Protein AF-A0A397FVC8-F1 (afdb_monomer_lite)

Sequence (59 aa):
MAVPFRRTSSKKKKLRHTVSNLNFQKRATSTLIKCNNCQQVKKPHWICSTCLTYRSVKL

Foldseek 3Di:
DDDDPDDDDPVRVVVVVVVVVVVVVVVVPQPWDQDPPPRDTDGPPDQDPPQRDDPNDHD

Structure (mmCIF, N/CA/C/O backbone):
data_AF-A0A397FVC8-F1
#
_entry.id   AF-A0A397FVC8-F1
#
loop_
_atom_site.group_PDB
_atom_site.id
_atom_site.type_symbol
_atom_site.label_atom_id
_atom_site.label_alt_id
_atom_site.label_comp_id
_atom_site.label_asym_id
_atom_site.label_entity_id
_atom_site.label_seq_id
_atom_site.pdbx_PDB_ins_code
_atom_site.Cartn_x
_atom_site.Cartn_y
_atom_site.Cartn_z
_atom_site.occupancy
_atom_site.B_iso_or_equiv
_atom_site.auth_seq_id
_atom_site.auth_comp_id
_atom_site.auth_asym_id
_atom_site.auth_atom_id
_atom_site.pdbx_PDB_model_num
ATOM 1 N N . MET A 1 1 ? 2.156 -17.760 -28.824 1.00 87.19 1 MET A N 1
ATOM 2 C CA . MET A 1 1 ? 2.390 -17.390 -27.406 1.00 87.19 1 MET A CA 1
ATOM 3 C C . MET A 1 1 ? 3.482 -16.334 -27.361 1.00 87.19 1 MET A C 1
ATOM 5 O O . MET A 1 1 ? 4.492 -16.521 -28.026 1.00 87.19 1 MET A O 1
ATOM 9 N N . ALA A 1 2 ? 3.295 -15.225 -26.643 1.00 92.44 2 ALA A N 1
ATOM 10 C CA . ALA A 1 2 ? 4.351 -14.221 -26.510 1.00 92.44 2 ALA A CA 1
ATOM 11 C C . ALA A 1 2 ? 5.423 -14.727 -25.531 1.00 92.44 2 ALA A C 1
ATOM 13 O O . ALA A 1 2 ? 5.123 -14.998 -24.371 1.00 92.44 2 ALA A O 1
ATOM 14 N N . VAL A 1 3 ? 6.664 -14.859 -26.000 1.00 92.81 3 VAL A N 1
ATOM 15 C CA . VAL A 1 3 ? 7.816 -15.298 -25.197 1.00 92.81 3 VAL A CA 1
ATOM 16 C C . VAL A 1 3 ? 8.886 -14.206 -25.261 1.00 92.81 3 VAL A C 1
ATOM 18 O O . VAL A 1 3 ? 9.084 -13.612 -26.324 1.00 92.81 3 VAL A O 1
ATOM 21 N N . PRO A 1 4 ? 9.573 -13.880 -24.151 1.00 94.19 4 PRO A N 1
ATOM 22 C CA . PRO A 1 4 ? 10.645 -12.896 -24.182 1.00 94.19 4 PRO A CA 1
ATOM 23 C C . PRO A 1 4 ? 11.772 -13.342 -25.117 1.00 94.19 4 PRO A C 1
ATOM 25 O O . PRO A 1 4 ? 12.373 -14.392 -24.920 1.00 94.19 4 PRO A O 1
ATOM 28 N N . PHE A 1 5 ? 12.110 -12.491 -26.086 1.00 94.75 5 PHE A N 1
ATOM 29 C CA . PHE A 1 5 ? 13.186 -12.754 -27.045 1.00 94.75 5 PHE A CA 1
ATOM 30 C C . PHE A 1 5 ? 14.566 -12.887 -26.376 1.00 94.75 5 PHE A C 1
ATOM 32 O O . PHE A 1 5 ? 15.425 -13.617 -26.859 1.00 94.75 5 PHE A O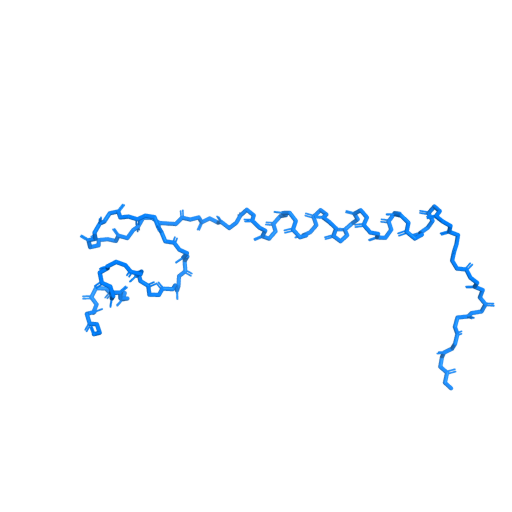 1
ATOM 39 N N . ARG A 1 6 ? 14.806 -12.176 -25.261 1.00 94.44 6 ARG A N 1
ATOM 40 C CA . ARG A 1 6 ? 16.073 -12.220 -24.510 1.00 94.44 6 ARG A CA 1
ATOM 41 C C . ARG A 1 6 ? 15.861 -12.035 -23.014 1.00 94.44 6 ARG A C 1
ATOM 43 O O . ARG A 1 6 ? 14.921 -11.366 -22.576 1.00 94.44 6 ARG A O 1
ATOM 50 N N . ARG A 1 7 ? 16.815 -12.542 -22.228 1.00 93.50 7 ARG A N 1
ATOM 51 C CA . ARG A 1 7 ? 16.912 -12.249 -20.794 1.00 93.50 7 ARG A CA 1
ATOM 52 C C . ARG A 1 7 ? 17.082 -10.745 -20.580 1.00 93.50 7 ARG A C 1
ATOM 54 O O . ARG A 1 7 ? 17.932 -10.095 -21.183 1.00 93.50 7 ARG A O 1
ATOM 61 N N . THR A 1 8 ? 16.297 -10.186 -19.668 1.00 94.00 8 THR A N 1
ATOM 62 C CA . THR A 1 8 ? 16.446 -8.788 -19.256 1.00 94.00 8 T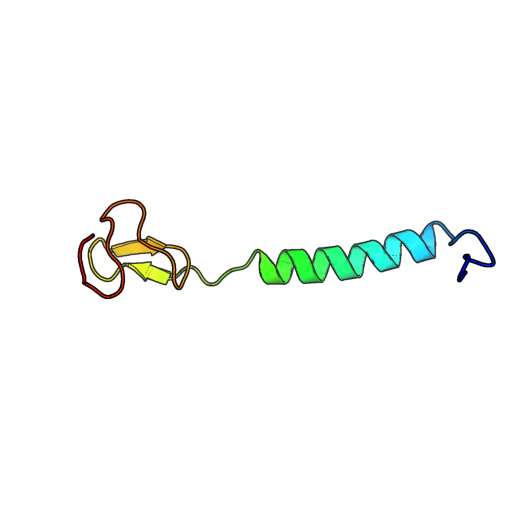HR A CA 1
ATOM 63 C C . THR A 1 8 ? 17.723 -8.615 -18.437 1.00 94.00 8 THR A C 1
ATOM 65 O O . THR A 1 8 ? 17.951 -9.384 -17.500 1.00 94.00 8 THR A O 1
ATOM 68 N N . SER A 1 9 ? 18.525 -7.590 -18.738 1.00 96.25 9 SER A N 1
ATOM 69 C CA . SER A 1 9 ? 19.736 -7.287 -17.967 1.00 96.25 9 SER A CA 1
ATOM 70 C C . SER A 1 9 ? 19.423 -7.004 -16.494 1.00 96.25 9 SER A C 1
ATOM 72 O O . SER A 1 9 ? 18.331 -6.539 -16.149 1.00 96.25 9 SER A O 1
ATOM 74 N N . SER A 1 10 ? 20.400 -7.246 -15.616 1.00 94.88 10 SER A N 1
ATOM 75 C CA . SER A 1 10 ? 20.297 -6.950 -14.179 1.00 94.88 10 SER A CA 1
ATOM 76 C C . SER A 1 10 ? 19.919 -5.486 -13.928 1.00 94.88 10 SER A C 1
ATOM 78 O O . SER A 1 10 ? 19.013 -5.213 -13.140 1.00 94.88 10 SER A O 1
ATOM 80 N N . LYS A 1 11 ? 20.518 -4.551 -14.681 1.00 94.00 11 LYS A N 1
ATOM 81 C CA . LYS A 1 11 ? 20.189 -3.117 -14.651 1.00 94.00 11 LYS A CA 1
ATOM 82 C C . LYS A 1 11 ? 18.723 -2.854 -15.007 1.00 94.00 11 LYS A C 1
ATOM 84 O O . LYS A 1 11 ? 18.021 -2.185 -14.251 1.00 94.00 11 LYS A O 1
ATOM 89 N N . LYS A 1 12 ? 18.229 -3.416 -16.120 1.00 92.38 12 LYS A N 1
ATOM 90 C CA . LYS A 1 12 ? 16.839 -3.221 -16.574 1.00 92.38 12 LYS A CA 1
ATOM 91 C C . LYS A 1 12 ? 15.827 -3.854 -15.613 1.00 92.38 12 LYS A C 1
ATOM 93 O O . LYS A 1 12 ? 14.752 -3.295 -15.410 1.00 92.38 12 LYS A O 1
ATOM 98 N N . LYS A 1 13 ? 16.176 -4.982 -14.984 1.00 91.31 13 LYS A N 1
ATOM 99 C CA . LYS A 1 13 ? 15.383 -5.594 -13.906 1.00 91.31 13 LYS A CA 1
ATOM 100 C C . LYS A 1 13 ? 15.324 -4.676 -12.677 1.00 91.31 13 LYS A C 1
ATOM 102 O O . LYS A 1 13 ? 14.231 -4.385 -12.202 1.00 91.31 13 LYS A O 1
ATOM 107 N N . LYS A 1 14 ? 16.467 -4.165 -12.201 1.00 90.19 14 LYS A N 1
ATOM 108 C CA . LYS A 1 14 ? 16.544 -3.293 -11.013 1.00 90.19 14 LYS A CA 1
ATOM 109 C C . LYS A 1 14 ? 15.758 -1.991 -11.200 1.00 90.19 14 LYS A C 1
ATOM 111 O O . LYS A 1 14 ? 14.968 -1.650 -10.330 1.00 90.19 14 LYS A O 1
ATOM 116 N N . LEU A 1 15 ? 15.883 -1.338 -12.359 1.00 89.62 15 LEU A N 1
ATOM 117 C CA . LEU A 1 15 ? 15.115 -0.128 -12.697 1.00 89.62 15 LEU A CA 1
ATOM 118 C C . LEU A 1 15 ? 13.595 -0.366 -12.746 1.00 89.62 15 LEU A C 1
ATOM 120 O O . LEU A 1 15 ? 12.809 0.502 -12.386 1.00 89.62 15 LEU A O 1
ATOM 124 N N . ARG A 1 16 ? 13.150 -1.558 -13.158 1.00 87.12 16 ARG A N 1
ATOM 125 C CA . ARG A 1 16 ? 11.722 -1.914 -13.110 1.00 87.12 16 ARG A CA 1
ATOM 126 C C . ARG A 1 16 ? 11.229 -2.084 -11.668 1.00 87.12 16 ARG A C 1
ATOM 128 O O . ARG A 1 16 ? 10.113 -1.681 -11.337 1.00 87.12 16 ARG A O 1
ATOM 135 N N . HIS A 1 17 ? 12.066 -2.659 -10.805 1.00 84.12 17 HIS A N 1
ATOM 136 C CA . HIS A 1 17 ? 11.753 -2.805 -9.384 1.00 84.12 17 HIS A CA 1
ATOM 137 C C . HIS A 1 17 ? 11.744 -1.461 -8.640 1.00 84.12 17 HIS A C 1
ATOM 139 O O . HIS A 1 17 ? 10.904 -1.262 -7.774 1.00 84.12 17 HIS A O 1
ATOM 145 N N . THR A 1 18 ? 12.598 -0.494 -8.994 1.00 81.12 18 THR A N 1
ATOM 146 C CA . THR A 1 18 ? 12.587 0.824 -8.328 1.00 81.12 18 THR A CA 1
ATOM 147 C C . THR A 1 18 ? 11.292 1.592 -8.576 1.00 81.12 18 THR A C 1
ATOM 149 O O . THR A 1 18 ? 10.740 2.154 -7.636 1.00 81.12 18 THR A O 1
ATOM 152 N N . VAL A 1 19 ? 10.758 1.569 -9.802 1.00 70.69 19 VAL A N 1
ATOM 153 C CA . VAL A 1 19 ? 9.469 2.213 -10.120 1.00 70.69 19 VAL A CA 1
ATOM 154 C C . VAL A 1 19 ? 8.314 1.566 -9.349 1.00 70.69 19 VAL A C 1
ATOM 156 O O . VAL A 1 19 ? 7.452 2.264 -8.817 1.00 70.69 19 VAL A O 1
ATOM 159 N N . SER A 1 20 ? 8.307 0.235 -9.238 1.00 67.62 20 SER A N 1
ATOM 160 C CA . SER A 1 20 ? 7.283 -0.477 -8.458 1.00 67.62 20 SER A CA 1
ATOM 161 C C . SER A 1 20 ? 7.409 -0.213 -6.957 1.00 67.62 20 SER A C 1
ATOM 163 O O . SER A 1 20 ? 6.391 0.020 -6.310 1.00 67.62 20 SER A O 1
ATOM 165 N N . ASN A 1 21 ? 8.629 -0.136 -6.423 1.00 60.88 21 ASN A N 1
ATOM 166 C CA . ASN A 1 21 ? 8.873 0.218 -5.025 1.00 60.88 21 ASN A CA 1
ATOM 167 C C . ASN A 1 21 ? 8.437 1.655 -4.705 1.00 60.88 21 ASN A C 1
ATOM 169 O O . ASN A 1 21 ? 7.827 1.877 -3.665 1.00 60.88 21 ASN A O 1
ATOM 173 N N . LEU A 1 22 ? 8.672 2.619 -5.603 1.00 61.31 22 LEU A N 1
ATOM 174 C CA . LEU A 1 22 ? 8.241 4.007 -5.402 1.00 61.31 22 LEU A CA 1
ATOM 175 C C . LEU A 1 22 ? 6.709 4.127 -5.389 1.00 61.31 22 LEU A C 1
ATOM 177 O O . LEU A 1 22 ? 6.138 4.812 -4.545 1.00 61.31 22 LEU A O 1
ATOM 181 N N . ASN A 1 23 ? 6.026 3.433 -6.304 1.00 60.56 23 ASN A N 1
ATOM 182 C CA . ASN A 1 23 ? 4.561 3.396 -6.343 1.00 60.56 23 ASN A CA 1
ATOM 183 C C . ASN A 1 23 ? 3.968 2.659 -5.133 1.00 60.56 23 ASN A C 1
ATOM 185 O O . ASN A 1 23 ? 2.915 3.050 -4.631 1.00 60.56 23 ASN A O 1
ATOM 189 N N . PHE A 1 24 ? 4.647 1.621 -4.642 1.00 59.88 24 PHE A N 1
ATOM 190 C CA . PHE A 1 24 ? 4.274 0.921 -3.416 1.00 59.88 24 PHE A CA 1
ATOM 191 C C . PHE A 1 24 ? 4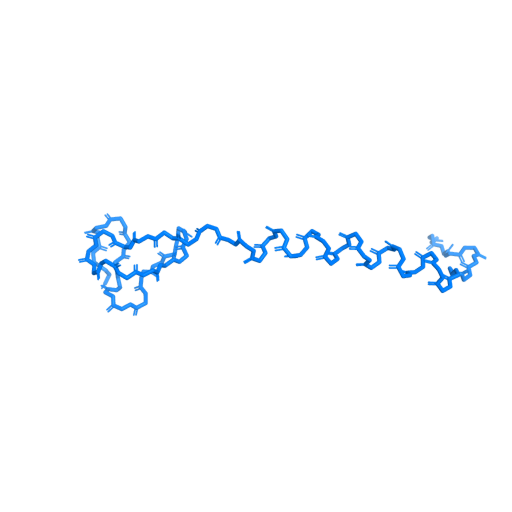.443 1.817 -2.182 1.00 59.88 24 PHE A C 1
ATOM 193 O O . PHE A 1 24 ? 3.516 1.930 -1.387 1.00 59.88 24 PHE A O 1
ATOM 200 N N . GLN A 1 25 ? 5.568 2.528 -2.065 1.00 59.84 25 GLN A N 1
ATOM 201 C CA . GLN A 1 25 ? 5.813 3.495 -0.990 1.00 59.84 25 GLN A CA 1
ATOM 202 C C . GLN A 1 25 ? 4.773 4.625 -0.994 1.00 59.84 25 GLN A C 1
ATOM 204 O O . GLN A 1 25 ? 4.202 4.924 0.050 1.00 59.84 25 GLN A O 1
ATOM 209 N N . LYS A 1 26 ? 4.440 5.174 -2.171 1.00 59.22 26 LYS A N 1
ATOM 210 C CA . LYS A 1 26 ? 3.381 6.189 -2.328 1.00 59.22 26 LYS A CA 1
ATOM 211 C C . LYS A 1 26 ? 1.983 5.680 -1.947 1.00 59.22 26 LYS A C 1
ATOM 213 O O . LYS A 1 26 ? 1.159 6.463 -1.491 1.00 59.22 26 LYS A O 1
ATOM 218 N N . ARG A 1 27 ? 1.696 4.383 -2.126 1.00 57.53 27 ARG A N 1
ATOM 219 C CA . ARG A 1 27 ? 0.448 3.752 -1.647 1.00 57.53 27 ARG A CA 1
ATOM 220 C C . ARG A 1 27 ? 0.473 3.460 -0.145 1.00 57.53 27 ARG A C 1
ATOM 222 O O . ARG A 1 27 ? -0.577 3.495 0.487 1.00 57.53 27 ARG A O 1
ATOM 229 N N . ALA A 1 28 ? 1.645 3.161 0.414 1.00 59.94 28 ALA A N 1
ATOM 230 C CA . ALA A 1 28 ? 1.820 2.848 1.830 1.00 59.94 28 ALA A CA 1
ATOM 231 C C . ALA A 1 28 ? 1.709 4.088 2.732 1.00 59.94 28 ALA A C 1
ATOM 233 O O . ALA A 1 28 ? 1.267 3.968 3.873 1.00 59.94 28 ALA A O 1
ATOM 234 N N . THR A 1 29 ? 2.013 5.285 2.220 1.00 59.12 29 THR A N 1
ATOM 235 C CA . THR A 1 29 ? 1.706 6.571 2.870 1.00 59.12 29 THR A CA 1
ATOM 236 C C . THR A 1 29 ? 0.216 6.907 2.760 1.00 59.12 29 THR A C 1
ATOM 238 O O . THR A 1 29 ? -0.169 7.970 2.275 1.00 59.12 29 THR A O 1
ATOM 241 N N . SER A 1 30 ? -0.647 5.975 3.160 1.00 65.62 30 SER A N 1
ATOM 242 C CA . SER A 1 30 ? -2.080 6.221 3.276 1.00 65.62 30 SER A CA 1
ATOM 243 C C . SER A 1 30 ? -2.319 7.373 4.250 1.00 65.62 30 SER A C 1
ATOM 245 O O . SER A 1 30 ? -1.788 7.353 5.362 1.00 65.62 30 SER A O 1
ATOM 247 N N . THR A 1 31 ? -3.147 8.340 3.863 1.00 75.44 31 THR A N 1
ATOM 248 C CA . THR A 1 31 ? -3.648 9.394 4.748 1.00 75.44 31 THR A CA 1
ATOM 249 C C . THR A 1 31 ? -4.488 8.764 5.851 1.00 75.44 31 THR A C 1
ATOM 251 O O . THR A 1 31 ? -5.649 8.408 5.658 1.00 75.44 31 THR A O 1
ATOM 254 N N . LEU A 1 32 ? -3.874 8.574 7.015 1.00 82.06 32 LEU A N 1
ATOM 255 C CA . LEU A 1 32 ? -4.571 8.148 8.216 1.00 82.06 32 LEU A CA 1
ATOM 256 C C . LEU A 1 32 ? -5.467 9.294 8.711 1.00 82.06 32 LEU A C 1
ATOM 258 O O . LEU A 1 32 ? -5.035 10.443 8.772 1.00 82.06 32 LEU A O 1
ATOM 262 N N . ILE A 1 33 ? -6.715 8.984 9.060 1.00 83.62 33 ILE A N 1
ATOM 263 C CA . ILE A 1 33 ? -7.723 9.965 9.491 1.00 83.62 33 ILE A CA 1
ATOM 264 C C . ILE A 1 33 ? -8.085 9.691 10.954 1.00 83.62 33 ILE A C 1
ATOM 266 O O . ILE A 1 33 ? -8.112 8.540 11.387 1.00 83.62 33 ILE A O 1
ATOM 270 N N . LYS A 1 34 ? -8.384 10.735 11.731 1.00 83.88 34 LYS A N 1
ATOM 271 C CA . LYS A 1 34 ? -8.906 10.587 13.098 1.00 83.88 34 LYS A CA 1
ATOM 272 C C . LYS A 1 34 ? -10.363 10.105 13.078 1.00 83.88 34 LYS A C 1
AT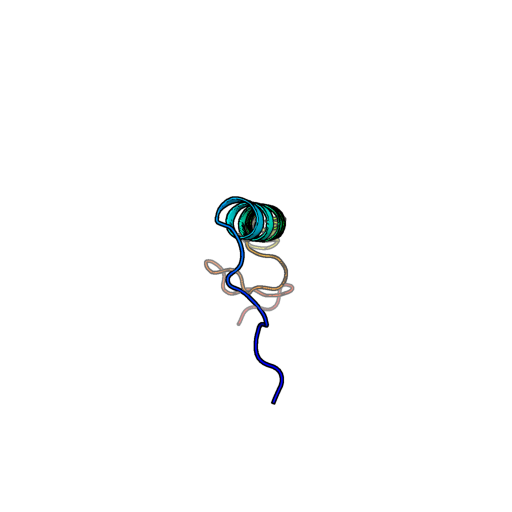OM 274 O O . LYS A 1 34 ? -11.166 10.530 12.254 1.00 83.88 34 LYS A O 1
ATOM 279 N N . CYS A 1 35 ? -10.719 9.197 13.977 1.00 83.31 35 CYS A N 1
ATOM 280 C CA . CYS A 1 35 ? -12.090 8.735 14.156 1.00 83.31 35 CYS A CA 1
ATOM 281 C C . CYS A 1 35 ? -12.921 9.793 14.894 1.00 83.31 35 CYS A C 1
ATOM 283 O O . CYS A 1 35 ? -12.512 10.256 15.952 1.00 83.31 35 CYS A O 1
ATOM 285 N N . ASN A 1 36 ? -14.113 10.123 14.390 1.00 82.06 36 ASN A N 1
ATOM 286 C CA . ASN A 1 36 ? -14.979 11.136 15.006 1.00 82.06 36 ASN A CA 1
ATOM 287 C C . ASN A 1 36 ? -15.508 10.735 16.395 1.00 82.06 36 ASN A C 1
ATOM 289 O O . ASN A 1 36 ? -15.858 11.612 17.170 1.00 82.06 36 ASN A O 1
ATOM 293 N N . ASN A 1 37 ? -15.574 9.434 16.707 1.00 84.94 37 ASN A N 1
ATOM 294 C CA . ASN A 1 37 ? -16.152 8.949 17.963 1.00 84.94 37 ASN A CA 1
ATOM 295 C C . ASN A 1 37 ? -15.103 8.788 19.081 1.00 84.94 37 ASN A C 1
ATOM 297 O O . ASN A 1 37 ? -15.257 9.329 20.165 1.00 84.94 37 ASN A O 1
ATOM 301 N N . CYS A 1 38 ? -14.004 8.072 18.813 1.00 84.44 38 CYS A N 1
ATOM 302 C CA . CYS A 1 38 ? -12.964 7.782 19.815 1.00 84.44 38 CYS A CA 1
ATOM 303 C C . CYS A 1 38 ? -11.655 8.566 19.619 1.00 84.44 38 CYS A C 1
ATOM 305 O O . CYS A 1 38 ? -10.683 8.305 20.321 1.00 84.44 38 CYS A O 1
ATOM 307 N N . GLN A 1 39 ? -11.586 9.468 18.632 1.00 83.06 39 GLN A N 1
ATOM 308 C CA . GLN A 1 39 ? -10.414 10.297 18.288 1.00 83.06 39 GLN A CA 1
ATOM 309 C C . GLN A 1 39 ? -9.138 9.539 17.878 1.00 83.06 39 GLN A C 1
ATOM 311 O O . GLN A 1 39 ? -8.137 10.158 17.515 1.00 83.06 39 GLN A O 1
ATOM 316 N N . GLN A 1 40 ? -9.169 8.207 17.845 1.00 86.12 40 GLN A N 1
ATOM 317 C CA . GLN A 1 40 ? -8.036 7.396 17.417 1.00 86.12 40 GLN A CA 1
ATOM 318 C C . GLN A 1 40 ? -7.830 7.407 15.906 1.00 86.12 40 GLN A C 1
ATOM 320 O O . GLN A 1 40 ? -8.744 7.639 15.114 1.00 86.12 40 GLN A O 1
ATOM 325 N N . VAL A 1 41 ? -6.598 7.116 15.510 1.00 86.56 41 VAL A N 1
ATOM 326 C CA . VAL A 1 41 ? -6.169 7.101 14.117 1.00 86.56 41 VAL A CA 1
ATOM 327 C C . VAL A 1 41 ? -6.678 5.837 13.422 1.00 86.56 41 VAL A C 1
ATOM 329 O O . VAL A 1 41 ? -6.497 4.728 13.919 1.00 86.56 41 VAL A O 1
ATOM 332 N N . LYS A 1 42 ? -7.309 5.994 12.256 1.00 83.81 42 LYS A N 1
ATOM 333 C CA . LYS A 1 42 ? -7.832 4.889 11.448 1.00 83.81 42 LYS A CA 1
ATOM 334 C C . LYS A 1 42 ? -7.522 5.055 9.966 1.00 83.81 42 LYS A C 1
ATOM 336 O O . LYS A 1 42 ? -7.263 6.154 9.473 1.00 83.81 42 LYS A O 1
ATOM 341 N N . LYS A 1 43 ? -7.608 3.941 9.237 1.00 84.69 43 LYS A N 1
ATOM 342 C CA . LYS A 1 43 ? -7.609 3.963 7.773 1.00 84.69 43 LYS A CA 1
ATOM 343 C C . LYS A 1 43 ? -8.916 4.592 7.263 1.00 84.69 43 LYS A C 1
ATOM 345 O O . LYS A 1 43 ? -9.980 4.339 7.842 1.00 84.69 43 LYS A O 1
ATOM 350 N N . PRO A 1 44 ? -8.867 5.404 6.196 1.00 83.31 44 PRO A N 1
ATOM 351 C CA . PRO A 1 44 ? -10.067 5.956 5.581 1.00 83.31 44 PRO A CA 1
ATOM 352 C C . PRO A 1 44 ? -10.974 4.826 5.088 1.00 83.31 44 PRO A C 1
ATOM 354 O O . PRO A 1 44 ? -10.495 3.792 4.631 1.00 83.31 44 PRO A O 1
ATOM 357 N N . HIS A 1 45 ? -12.287 5.030 5.187 1.00 84.12 45 HIS A N 1
ATOM 358 C CA . HIS A 1 45 ? -13.328 4.078 4.770 1.00 84.12 45 HIS 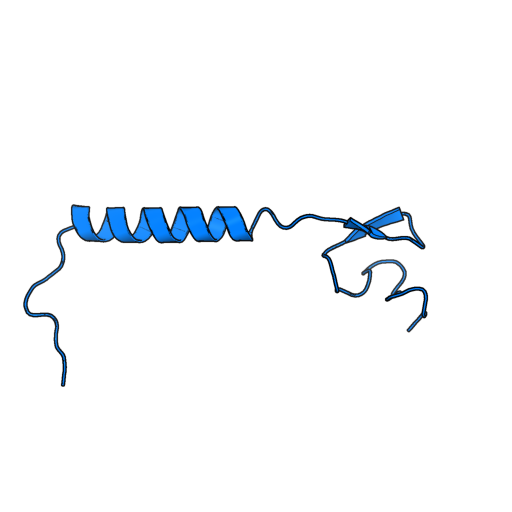A CA 1
ATOM 359 C C . HIS A 1 45 ? -13.341 2.715 5.484 1.00 84.12 45 HIS A C 1
ATOM 361 O O . HIS A 1 45 ? -14.104 1.842 5.085 1.00 84.12 45 HIS A O 1
ATOM 367 N N . TRP A 1 46 ? -12.551 2.531 6.543 1.00 84.19 46 TRP A N 1
ATOM 368 C CA . TRP A 1 46 ? -12.566 1.317 7.358 1.00 84.19 46 TRP A CA 1
ATOM 369 C C . TRP A 1 46 ? -13.341 1.552 8.659 1.00 84.19 46 TRP A C 1
ATOM 371 O O . TRP A 1 46 ? -13.441 2.684 9.158 1.00 84.19 46 TRP A O 1
ATOM 381 N N . ILE A 1 47 ? -13.891 0.471 9.211 1.00 87.19 47 ILE A N 1
ATOM 382 C CA . ILE A 1 47 ? -14.473 0.463 10.556 1.00 87.19 47 ILE A CA 1
ATOM 383 C C . ILE A 1 47 ? -13.348 0.736 11.561 1.00 87.19 47 ILE A C 1
ATOM 385 O O . ILE A 1 47 ? -12.227 0.246 11.409 1.00 87.19 47 ILE A O 1
ATOM 389 N N . CYS A 1 48 ? -13.620 1.562 12.572 1.00 87.12 48 CYS A N 1
ATOM 390 C CA . CYS A 1 48 ? -12.642 1.810 13.626 1.00 87.12 48 CYS A CA 1
ATOM 391 C C . CYS A 1 48 ? -12.467 0.551 14.488 1.00 87.12 48 CYS A C 1
ATOM 393 O O . CYS A 1 48 ? -13.449 0.046 15.022 1.00 87.12 48 CYS A O 1
ATOM 395 N N . SER A 1 49 ? -11.233 0.073 14.664 1.00 83.88 49 SER A N 1
ATOM 396 C CA . SER A 1 49 ? -10.943 -1.156 15.417 1.00 83.88 49 SER A CA 1
ATOM 397 C C . SER A 1 49 ? -11.283 -1.074 16.905 1.00 83.88 49 SER A C 1
ATOM 399 O O . SER A 1 49 ? -11.463 -2.106 17.535 1.00 83.88 49 SER A O 1
ATOM 401 N N . THR A 1 50 ? -11.368 0.128 17.477 1.00 85.62 50 THR A N 1
ATOM 402 C CA . THR A 1 50 ? -11.575 0.304 18.922 1.00 85.62 50 THR A CA 1
ATOM 403 C C . THR A 1 50 ? -13.001 0.621 19.317 1.00 85.62 50 THR A C 1
ATOM 405 O O . THR A 1 50 ? -13.461 0.135 20.341 1.00 85.62 50 THR A O 1
ATOM 408 N N . CYS A 1 51 ? -13.720 1.416 18.523 1.00 83.62 51 CYS A N 1
ATOM 409 C CA . CYS A 1 51 ? -15.118 1.747 18.810 1.00 83.62 51 CYS A CA 1
ATOM 410 C C . CYS A 1 51 ? -16.122 1.057 17.880 1.00 83.62 51 CYS A C 1
ATOM 412 O O . CYS A 1 51 ? -17.316 1.292 18.035 1.00 83.62 51 CYS A O 1
ATOM 414 N N . LEU A 1 52 ? -15.655 0.252 16.914 1.00 83.38 52 LEU A N 1
ATOM 415 C CA . LEU A 1 52 ? -16.482 -0.479 15.940 1.00 83.38 52 LEU A CA 1
ATOM 416 C C . LEU A 1 52 ? -17.498 0.409 15.203 1.00 83.38 52 LEU A C 1
ATOM 418 O O . LEU A 1 52 ? -18.555 -0.034 14.772 1.00 83.38 52 LEU A O 1
ATOM 422 N N . THR A 1 53 ? -17.168 1.693 15.033 1.00 82.44 53 THR A N 1
ATOM 423 C CA . THR A 1 53 ? -18.048 2.651 14.358 1.00 82.44 53 THR A CA 1
ATOM 424 C C . THR A 1 53 ? -17.606 2.934 12.928 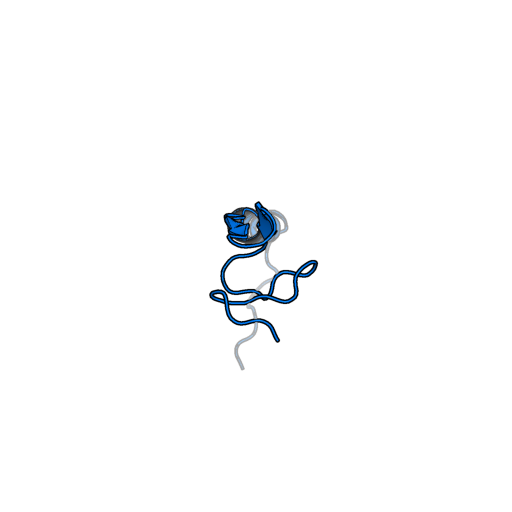1.00 82.44 53 THR A C 1
ATOM 426 O O . THR A 1 53 ? -16.412 3.092 12.622 1.00 82.44 53 THR A O 1
ATOM 429 N N . TYR A 1 54 ? -18.600 3.070 12.051 1.00 80.31 54 TYR A N 1
ATOM 430 C CA . TYR A 1 54 ? -18.462 3.589 10.696 1.00 80.31 54 TYR A CA 1
ATOM 431 C C . TYR A 1 54 ? -19.554 4.635 10.455 1.00 80.31 54 TYR A C 1
ATOM 433 O O . TYR A 1 54 ? -20.727 4.372 10.683 1.00 80.31 54 TYR A O 1
ATOM 441 N N . ARG A 1 55 ? -19.171 5.847 10.024 1.00 71.69 55 ARG A N 1
ATOM 442 C CA . ARG A 1 55 ? -20.102 6.978 9.801 1.00 71.69 55 ARG A CA 1
ATOM 443 C C . ARG A 1 55 ? -21.059 7.245 10.978 1.00 71.69 55 ARG A C 1
ATOM 445 O O . ARG A 1 55 ? -22.238 7.493 10.773 1.00 71.69 55 ARG A O 1
ATOM 452 N N . SER A 1 56 ? -20.543 7.176 12.207 1.00 69.62 56 SER A N 1
ATOM 453 C CA . SER A 1 56 ? -21.308 7.405 13.446 1.00 69.62 56 SER A CA 1
ATOM 454 C C . SER A 1 56 ? -22.435 6.401 13.725 1.00 69.62 56 SER A C 1
ATOM 456 O O . SER A 1 56 ? -23.118 6.534 14.734 1.00 69.62 56 SER A O 1
ATOM 458 N N . VAL A 1 57 ? -22.583 5.363 12.898 1.00 73.44 57 VAL A N 1
ATOM 459 C CA . VAL A 1 57 ? -23.413 4.196 13.198 1.00 73.44 57 VAL A CA 1
ATOM 460 C C . VAL A 1 57 ? -22.528 3.171 13.902 1.00 73.44 57 VAL A C 1
ATOM 462 O O . VAL A 1 57 ? -21.410 2.878 13.454 1.00 73.44 57 VAL A O 1
ATOM 465 N N . LYS A 1 58 ? -22.998 2.686 15.052 1.00 70.31 58 LYS A N 1
ATOM 466 C CA . LYS A 1 58 ? -22.350 1.619 15.814 1.00 70.31 58 LYS A CA 1
ATOM 467 C C . LYS A 1 58 ? -22.826 0.281 15.257 1.00 70.31 58 LYS A C 1
ATOM 469 O O . LYS A 1 58 ? -24.032 0.095 15.113 1.00 70.31 58 LYS A O 1
ATOM 474 N N . LEU A 1 59 ? -21.876 -0.578 14.897 1.00 66.62 59 LEU A N 1
ATOM 475 C CA . LEU A 1 59 ? -22.131 -1.975 14.549 1.00 66.62 59 LEU A CA 1
ATOM 476 C C . LEU A 1 59 ? -22.136 -2.839 15.811 1.00 66.62 59 LEU A C 1
ATOM 478 O O . LEU A 1 59 ? -21.417 -2.470 16.772 1.00 66.62 59 LEU A O 1
#

Secondary structure (DSSP, 8-state):
----SSPPPHHHHHHHHHHHHHHHHHHHS---EE-TTT--EE-TTSPPTTT-EETTEE-

Radius of gyration: 20.7 Å; chains: 1; bounding box: 44×28×47 Å

pLDDT: mean 80.46, std 11.4, range [57.53, 96.25]